Protein AF-A0AAD8BVY5-F1 (afdb_monomer_lite)

Radius of gyration: 12.33 Å; chains: 1; bounding box: 28×20×34 Å

InterPro domains:
  IPR000719 Protein kinase domain [PS50011] (1-54)
  IPR001245 Serine-threonine/tyrosine-protein kinase, catalytic domain [PF07714] (1-46)
  IPR011009 Protein kinase-like domain superfamily [SSF56112] (1-46)

Structure (mmCIF, N/CA/C/O backbone):
data_AF-A0AAD8BVY5-F1
#
_entry.id   AF-A0AAD8BVY5-F1
#
loop_
_atom_site.group_PDB
_atom_site.id
_atom_site.type_symbol
_atom_site.label_atom_id
_atom_site.label_alt_id
_atom_site.label_comp_id
_atom_site.label_asym_id
_atom_site.label_entity_id
_atom_site.label_seq_id
_atom_site.pdbx_PDB_ins_code
_atom_site.Cartn_x
_atom_site.Cartn_y
_atom_site.Cartn_z
_atom_site.occupancy
_atom_site.B_iso_or_equiv
_atom_site.auth_seq_id
_atom_site.auth_comp_id
_atom_site.auth_asym_id
_atom_site.auth_atom_id
_atom_site.pdbx_PDB_model_num
ATOM 1 N N . ILE A 1 1 ? -1.849 7.897 7.185 1.00 94.19 1 ILE A N 1
ATOM 2 C CA . ILE A 1 1 ? -1.833 7.797 5.702 1.00 94.19 1 ILE A CA 1
ATOM 3 C C . ILE A 1 1 ? -0.593 8.430 5.093 1.00 94.19 1 ILE A C 1
ATOM 5 O O . ILE A 1 1 ? 0.196 7.693 4.522 1.00 94.19 1 ILE A O 1
ATOM 9 N N . VAL A 1 2 ? -0.365 9.738 5.274 1.00 96.38 2 VAL A N 1
ATOM 10 C CA . VAL A 1 2 ? 0.798 10.453 4.702 1.00 96.38 2 VAL A CA 1
ATOM 11 C C . VAL A 1 2 ? 2.127 9.736 4.964 1.00 96.38 2 VAL A C 1
ATOM 13 O O . VAL A 1 2 ? 2.872 9.483 4.026 1.00 96.38 2 VAL A O 1
ATOM 16 N N . GLN A 1 3 ? 2.381 9.300 6.203 1.00 97.12 3 GLN A N 1
ATOM 17 C CA . GLN A 1 3 ? 3.599 8.555 6.546 1.00 97.12 3 GLN A CA 1
ATOM 18 C C . GLN A 1 3 ? 3.774 7.260 5.731 1.00 97.12 3 GLN A C 1
ATOM 20 O O . GLN A 1 3 ? 4.885 6.925 5.330 1.00 97.12 3 GLN A O 1
ATOM 25 N N . GLY A 1 4 ? 2.679 6.545 5.458 1.00 96.75 4 GLY A N 1
ATOM 26 C CA . GLY A 1 4 ? 2.699 5.349 4.616 1.00 96.75 4 GLY A CA 1
ATOM 27 C C . GLY A 1 4 ? 3.005 5.682 3.156 1.00 96.75 4 GLY A C 1
ATOM 28 O O . GLY A 1 4 ? 3.808 4.999 2.533 1.00 96.75 4 GLY A O 1
ATOM 29 N N . MET A 1 5 ? 2.460 6.783 2.630 1.00 97.19 5 MET A N 1
ATOM 30 C CA . MET A 1 5 ? 2.775 7.242 1.270 1.00 97.19 5 MET A CA 1
ATOM 31 C C . MET A 1 5 ? 4.230 7.706 1.134 1.00 97.19 5 MET A C 1
ATOM 33 O O . MET A 1 5 ? 4.875 7.397 0.136 1.00 97.19 5 MET A O 1
ATOM 37 N N . ILE A 1 6 ? 4.780 8.377 2.153 1.00 98.00 6 ILE A N 1
ATOM 38 C CA . ILE A 1 6 ? 6.208 8.731 2.208 1.00 98.00 6 ILE A CA 1
ATOM 39 C C . ILE A 1 6 ? 7.072 7.467 2.198 1.00 98.00 6 ILE A C 1
ATOM 41 O O . ILE A 1 6 ? 8.070 7.409 1.479 1.00 98.00 6 ILE A O 1
ATOM 45 N N . TYR A 1 7 ? 6.679 6.440 2.956 1.00 97.94 7 TYR A N 1
ATOM 46 C CA . TYR A 1 7 ? 7.371 5.153 2.953 1.00 97.94 7 TYR A CA 1
ATOM 47 C C . TYR A 1 7 ? 7.373 4.507 1.560 1.00 97.94 7 TYR A C 1
ATOM 49 O O . TYR A 1 7 ? 8.439 4.131 1.073 1.00 97.94 7 TYR A O 1
ATOM 57 N N . LEU A 1 8 ? 6.214 4.426 0.893 1.00 96.94 8 LEU A N 1
ATOM 58 C CA . LEU A 1 8 ? 6.114 3.874 -0.464 1.00 96.94 8 LEU A CA 1
ATOM 59 C C . LEU A 1 8 ? 6.963 4.669 -1.464 1.00 96.94 8 LEU A C 1
ATOM 61 O O . LEU A 1 8 ? 7.727 4.077 -2.227 1.00 96.94 8 LEU A O 1
ATOM 65 N N . ASN A 1 9 ? 6.923 6.001 -1.389 1.00 95.00 9 ASN A N 1
ATOM 66 C CA . ASN A 1 9 ? 7.750 6.870 -2.221 1.00 95.00 9 ASN A CA 1
ATOM 67 C C . ASN A 1 9 ? 9.253 6.604 -2.023 1.00 95.00 9 ASN A C 1
ATOM 69 O O . ASN A 1 9 ? 9.990 6.441 -2.992 1.00 95.00 9 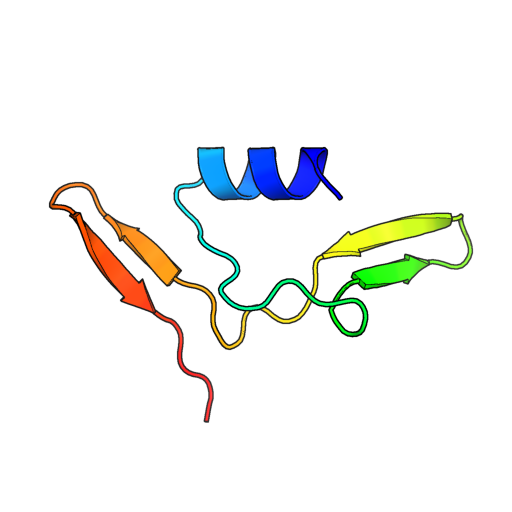ASN A O 1
ATOM 73 N N . GLY A 1 10 ? 9.708 6.461 -0.773 1.00 96.56 10 GLY A N 1
ATOM 74 C CA . GLY A 1 10 ? 11.095 6.092 -0.460 1.00 96.56 10 GLY A CA 1
ATOM 75 C C . GLY A 1 10 ? 11.501 4.705 -0.978 1.00 96.56 10 GLY A C 1
ATOM 76 O O . GLY A 1 10 ? 12.687 4.430 -1.158 1.00 96.56 10 GLY A O 1
ATOM 77 N N . LYS A 1 11 ? 10.525 3.835 -1.258 1.00 95.94 11 LYS A N 1
ATOM 78 C CA . LYS A 1 11 ? 10.713 2.527 -1.902 1.00 95.94 11 LYS A CA 1
ATOM 79 C C . LYS A 1 11 ? 10.520 2.560 -3.417 1.00 95.94 11 LYS A C 1
ATOM 81 O O . LYS A 1 11 ? 10.609 1.507 -4.040 1.00 95.94 11 LYS A O 1
ATOM 86 N N . ARG A 1 12 ? 10.298 3.741 -4.008 1.00 95.38 12 ARG A N 1
ATOM 87 C CA . ARG A 1 12 ? 9.976 3.919 -5.432 1.00 95.38 12 ARG A CA 1
ATOM 88 C C . ARG A 1 12 ? 8.728 3.130 -5.854 1.00 95.38 12 ARG A C 1
ATOM 90 O O . ARG A 1 12 ? 8.667 2.616 -6.967 1.00 95.38 12 ARG A O 1
ATOM 97 N N . ILE A 1 13 ? 7.744 3.034 -4.959 1.00 95.81 13 ILE A N 1
ATOM 98 C CA . ILE A 1 13 ? 6.456 2.378 -5.202 1.00 95.81 13 ILE A CA 1
ATOM 99 C C . ILE A 1 13 ? 5.368 3.447 -5.291 1.00 95.81 13 ILE A C 1
ATOM 101 O O . ILE A 1 13 ? 5.156 4.218 -4.353 1.00 95.81 13 ILE A O 1
ATOM 105 N N . LEU A 1 14 ? 4.645 3.458 -6.403 1.00 94.88 14 LEU A N 1
ATOM 106 C CA . LEU A 1 14 ? 3.379 4.162 -6.550 1.00 94.88 14 LEU A CA 1
ATOM 107 C C . LEU A 1 14 ? 2.250 3.203 -6.178 1.00 94.88 14 LEU A C 1
ATOM 109 O O . LEU A 1 14 ? 2.201 2.099 -6.702 1.00 94.88 14 LEU A O 1
ATOM 113 N N . HIS A 1 15 ? 1.332 3.615 -5.302 1.00 95.75 15 HIS A N 1
ATOM 114 C CA . HIS A 1 15 ? 0.167 2.788 -4.958 1.00 95.75 15 HIS A CA 1
ATOM 115 C C . HIS A 1 15 ? -0.812 2.635 -6.136 1.00 95.75 15 HIS A C 1
ATOM 117 O O . HIS A 1 15 ? -1.459 1.608 -6.281 1.00 95.75 15 HIS A O 1
ATOM 123 N N . GLY A 1 16 ? -0.942 3.674 -6.968 1.00 93.62 16 GLY A N 1
ATOM 124 C CA . GLY A 1 16 ? -1.817 3.687 -8.147 1.00 93.62 16 GLY A CA 1
ATOM 125 C C . GLY A 1 16 ? -3.301 3.923 -7.851 1.00 93.62 16 GLY A C 1
ATOM 126 O O . GLY A 1 16 ? -3.998 4.491 -8.685 1.00 93.62 16 GLY A O 1
ATOM 127 N N . GLU A 1 17 ? -3.773 3.570 -6.652 1.00 93.75 17 GLU A N 1
ATOM 128 C CA . GLU A 1 17 ? -5.184 3.743 -6.278 1.00 93.75 17 GLU A CA 1
ATOM 129 C C . GLU A 1 17 ? -5.394 4.039 -4.788 1.00 93.75 17 GLU A C 1
ATOM 131 O O . GLU A 1 17 ? -5.747 3.173 -3.992 1.00 93.75 17 GLU A O 1
ATOM 136 N N . LEU A 1 18 ? -5.141 5.283 -4.381 1.00 94.62 18 LEU A N 1
ATOM 137 C CA . LEU A 1 18 ? -5.387 5.711 -3.006 1.00 94.62 18 LEU A CA 1
ATOM 138 C C . LEU A 1 18 ? -6.802 6.293 -2.882 1.00 94.62 18 LEU A C 1
ATOM 140 O O . LEU A 1 18 ? -7.026 7.464 -3.180 1.00 94.62 18 LEU A O 1
ATOM 144 N N . ASN A 1 19 ? -7.747 5.476 -2.425 1.00 94.69 19 ASN A N 1
ATOM 145 C CA . ASN A 1 19 ? -9.114 5.883 -2.098 1.00 94.69 19 ASN A CA 1
ATOM 146 C C . ASN A 1 19 ? -9.493 5.391 -0.687 1.00 94.69 19 ASN A C 1
ATOM 148 O O . ASN A 1 19 ? -8.726 4.677 -0.045 1.00 94.69 19 ASN A O 1
ATOM 152 N N . THR A 1 20 ? -10.663 5.784 -0.183 1.00 96.06 20 THR A N 1
ATOM 153 C CA . THR A 1 20 ? -11.113 5.407 1.168 1.00 96.06 20 THR A CA 1
ATOM 154 C C . THR A 1 20 ? -11.371 3.910 1.333 1.00 96.06 20 THR A C 1
ATOM 156 O O . THR A 1 20 ? -11.186 3.408 2.437 1.00 96.06 20 THR A O 1
ATOM 159 N N . ALA A 1 21 ? -11.749 3.190 0.271 1.00 96.50 21 ALA A N 1
ATOM 160 C CA . ALA A 1 21 ? -11.941 1.738 0.312 1.00 96.50 21 ALA A CA 1
ATOM 161 C C . ALA A 1 21 ? -10.615 0.986 0.530 1.00 96.50 21 ALA A C 1
ATOM 163 O O . ALA A 1 21 ? -10.587 -0.046 1.196 1.00 96.50 21 ALA A O 1
ATOM 164 N N . ASN A 1 22 ? -9.508 1.568 0.067 1.00 96.81 22 ASN A N 1
ATOM 165 C CA . ASN A 1 22 ? -8.153 1.026 0.191 1.00 96.81 22 ASN A CA 1
ATOM 166 C C . ASN A 1 22 ? -7.444 1.454 1.491 1.00 96.81 22 ASN A C 1
ATOM 168 O O . ASN A 1 22 ? -6.253 1.192 1.691 1.00 96.81 22 ASN A O 1
ATOM 172 N N . ILE A 1 23 ? -8.171 2.100 2.410 1.00 97.44 23 ILE A N 1
ATOM 173 C CA . ILE A 1 23 ? -7.702 2.434 3.753 1.00 97.44 23 ILE A CA 1
ATOM 174 C C . ILE A 1 23 ? -8.394 1.540 4.779 1.00 97.44 23 ILE A C 1
ATOM 176 O O . ILE A 1 23 ? -9.571 1.706 5.089 1.00 97.44 23 ILE A O 1
ATOM 180 N N . LEU A 1 24 ? -7.628 0.628 5.372 1.00 97.69 24 LEU A N 1
ATOM 181 C CA . LEU A 1 24 ? -8.127 -0.275 6.404 1.00 97.69 24 LEU A CA 1
ATOM 182 C C . LEU A 1 24 ? -7.872 0.317 7.787 1.00 97.69 24 LEU A C 1
ATOM 184 O O . LEU A 1 24 ? -6.757 0.748 8.086 1.00 97.69 24 LEU A O 1
ATOM 188 N N . VAL A 1 25 ? -8.882 0.280 8.652 1.00 97.12 25 VAL A N 1
ATOM 189 C CA . VAL A 1 25 ? -8.772 0.700 10.053 1.00 97.12 25 VAL A CA 1
ATOM 190 C C . VAL A 1 25 ? -8.965 -0.524 10.938 1.00 97.12 25 VAL A C 1
ATOM 192 O O . VAL A 1 25 ? -10.025 -1.145 10.935 1.00 97.12 25 VAL A O 1
ATOM 195 N N . GLY A 1 26 ? -7.920 -0.903 11.670 1.00 96.56 26 GLY A N 1
ATOM 196 C CA . GLY A 1 26 ? -7.988 -1.988 12.644 1.00 96.56 26 GLY A CA 1
ATOM 197 C C . GLY A 1 26 ? -8.799 -1.598 13.881 1.00 96.56 26 GLY A C 1
ATOM 198 O O . GLY A 1 26 ? -8.937 -0.419 14.205 1.00 96.56 26 GLY A O 1
ATOM 199 N N . SER A 1 27 ? -9.274 -2.593 14.633 1.00 97.19 27 SER A N 1
ATOM 200 C CA . SER A 1 27 ? -10.005 -2.396 15.899 1.00 97.19 27 SER A CA 1
ATOM 201 C C . SER A 1 27 ? -9.195 -1.667 16.979 1.00 97.19 27 SER A C 1
ATOM 203 O O . SER A 1 27 ? -9.760 -1.089 17.899 1.00 97.19 27 SER A O 1
ATOM 205 N N . ASN A 1 28 ? -7.870 -1.657 16.852 1.00 97.38 28 ASN A N 1
ATOM 206 C CA . ASN A 1 28 ? -6.941 -0.900 17.688 1.00 97.38 28 ASN A CA 1
ATOM 207 C C . ASN A 1 28 ? -6.669 0.528 17.171 1.00 97.38 28 ASN A C 1
ATOM 209 O O . ASN A 1 28 ? -5.731 1.174 17.632 1.00 97.38 28 ASN A O 1
ATOM 213 N N . GLY A 1 29 ? -7.420 1.001 16.172 1.00 96.50 29 GLY A N 1
ATOM 214 C CA . GLY A 1 29 ? -7.234 2.311 15.545 1.00 96.50 29 GLY A CA 1
ATOM 215 C 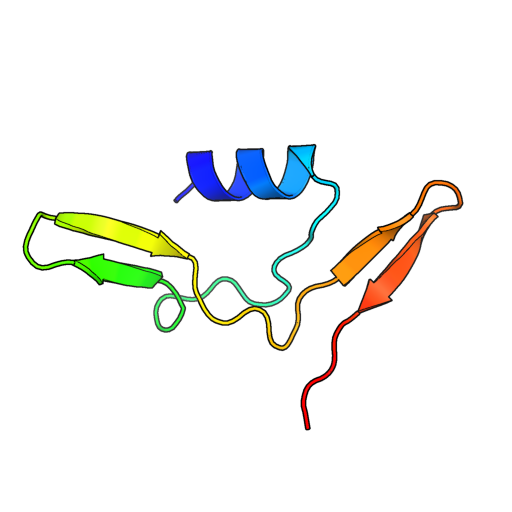C . GLY A 1 29 ? -6.022 2.407 14.613 1.00 96.50 29 GLY A C 1
ATOM 216 O O . GLY A 1 29 ? -5.744 3.483 14.082 1.00 96.50 29 GLY A O 1
ATOM 217 N N . VAL A 1 30 ? -5.288 1.311 14.380 1.00 96.88 30 VAL A N 1
ATOM 218 C CA . VAL A 1 30 ? -4.147 1.312 13.456 1.00 96.88 30 VAL A CA 1
ATOM 219 C C . VAL A 1 30 ? -4.648 1.319 12.020 1.00 96.88 30 VAL A C 1
ATOM 221 O O . VAL A 1 30 ? -5.402 0.443 11.601 1.00 96.88 30 VAL A O 1
ATOM 224 N N . VAL A 1 31 ? -4.166 2.288 11.247 1.00 96.94 31 VAL A N 1
ATOM 225 C CA . VAL A 1 31 ? -4.517 2.451 9.838 1.00 96.94 31 VAL A CA 1
ATOM 226 C C . VAL A 1 31 ? -3.483 1.775 8.937 1.00 96.94 31 VAL A C 1
ATOM 228 O O . VAL A 1 31 ? -2.279 1.967 9.126 1.00 96.94 31 VAL A O 1
ATOM 231 N N . LYS A 1 32 ? -3.941 1.027 7.929 1.00 96.94 32 LYS A N 1
ATOM 232 C CA . LYS A 1 32 ? -3.107 0.372 6.909 1.00 96.94 32 LYS A CA 1
ATOM 233 C C . LYS A 1 32 ? -3.565 0.759 5.503 1.00 96.94 32 LYS A C 1
ATOM 235 O O . LYS A 1 32 ? -4.754 0.930 5.262 1.00 96.94 32 LYS A O 1
ATOM 240 N N . ILE A 1 33 ? -2.606 0.893 4.592 1.00 97.75 33 ILE A N 1
ATOM 241 C CA . ILE A 1 33 ? -2.850 1.107 3.160 1.00 97.75 33 ILE A CA 1
ATOM 242 C C . ILE A 1 33 ? -2.886 -0.273 2.494 1.00 97.75 33 ILE A C 1
ATOM 244 O O . ILE A 1 33 ? -1.959 -1.066 2.705 1.00 97.75 33 ILE A O 1
ATOM 248 N N . ALA A 1 34 ? -3.948 -0.562 1.749 1.00 95.81 34 ALA A N 1
ATOM 249 C CA . ALA A 1 34 ? -4.230 -1.865 1.157 1.00 95.81 34 ALA A CA 1
ATOM 250 C C . ALA A 1 34 ? -4.575 -1.753 -0.333 1.00 95.81 34 ALA A C 1
ATOM 252 O O . ALA A 1 34 ? -4.779 -0.659 -0.832 1.00 95.81 34 ALA A O 1
ATOM 253 N N . ASP A 1 35 ? -4.674 -2.910 -0.988 1.00 94.19 35 ASP A N 1
ATOM 254 C CA . ASP A 1 35 ? -4.950 -3.068 -2.418 1.00 94.19 35 ASP A CA 1
ATOM 255 C C . ASP A 1 35 ? -3.904 -2.422 -3.344 1.00 94.19 35 ASP A C 1
ATOM 257 O O . ASP A 1 35 ? -4.020 -1.299 -3.826 1.00 94.19 35 ASP A O 1
ATOM 261 N N . TYR A 1 36 ? -2.857 -3.200 -3.615 1.00 93.38 36 TYR A N 1
ATOM 262 C CA . TYR A 1 36 ? -1.758 -2.828 -4.503 1.00 93.38 36 TYR A CA 1
ATOM 263 C C . TYR A 1 36 ? -1.981 -3.340 -5.935 1.00 93.38 36 TYR A C 1
ATOM 265 O O . TYR A 1 36 ? -1.022 -3.418 -6.703 1.00 93.38 36 TYR A O 1
ATOM 273 N N . GLY A 1 37 ? -3.219 -3.694 -6.309 1.00 92.81 37 GLY A N 1
ATOM 274 C CA . GLY A 1 37 ? -3.544 -4.263 -7.624 1.00 92.81 37 GLY A CA 1
ATOM 275 C C . GLY A 1 37 ? -3.272 -3.330 -8.807 1.00 92.81 37 GLY A C 1
ATOM 276 O O . G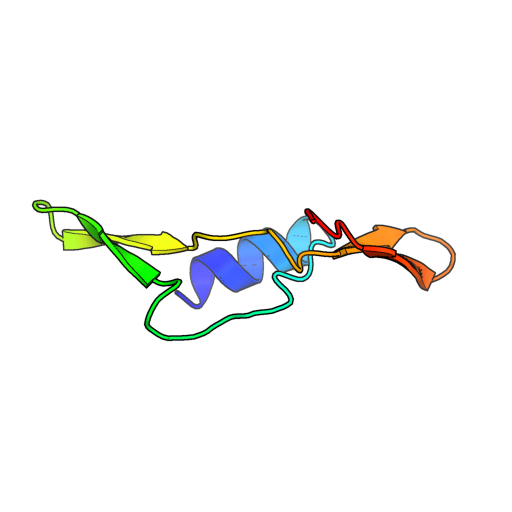LY A 1 37 ? -3.229 -3.784 -9.945 1.00 92.81 37 GLY A O 1
ATOM 277 N N . ARG A 1 38 ? -3.052 -2.036 -8.536 1.00 92.62 38 ARG A N 1
ATOM 278 C CA . ARG A 1 38 ? -2.659 -1.003 -9.510 1.00 92.62 38 ARG A CA 1
ATOM 279 C C . ARG A 1 38 ? -1.306 -0.364 -9.190 1.00 92.62 38 ARG A C 1
ATOM 281 O O . ARG A 1 38 ? -0.980 0.699 -9.722 1.00 92.62 38 ARG A O 1
ATOM 288 N N . ALA A 1 39 ? -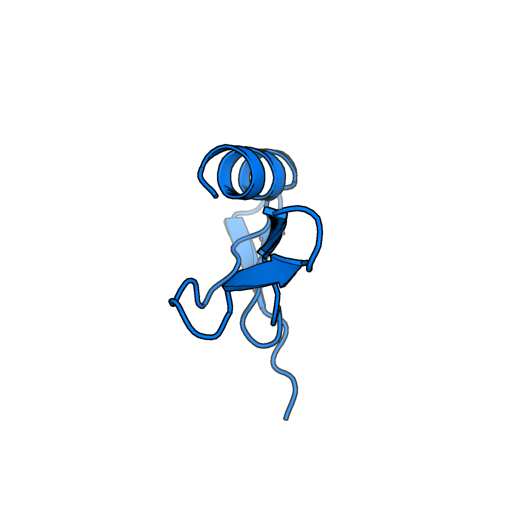0.537 -0.962 -8.283 1.00 95.44 39 ALA A N 1
ATOM 289 C CA . ALA A 1 39 ? 0.732 -0.401 -7.856 1.00 95.44 39 ALA A CA 1
ATOM 290 C C . ALA A 1 39 ? 1.782 -0.487 -8.968 1.00 95.44 39 ALA A C 1
ATOM 292 O O . ALA A 1 39 ? 1.768 -1.404 -9.787 1.00 95.44 39 ALA A O 1
ATOM 293 N N . CYS A 1 40 ? 2.738 0.440 -8.971 1.00 95.44 40 CYS A N 1
ATOM 294 C CA . CYS A 1 40 ? 3.847 0.430 -9.917 1.00 95.44 40 CYS A CA 1
ATOM 295 C C . CYS A 1 40 ? 5.188 0.673 -9.225 1.00 95.44 40 CYS A C 1
ATOM 297 O O . CYS A 1 40 ? 5.280 1.461 -8.283 1.00 95.44 40 CYS A O 1
ATOM 299 N N . ILE A 1 41 ? 6.241 0.025 -9.717 1.00 95.62 41 ILE A N 1
ATOM 300 C CA . ILE A 1 41 ? 7.628 0.262 -9.311 1.00 95.62 41 ILE A CA 1
ATOM 301 C C . ILE A 1 41 ? 8.275 1.214 -10.312 1.00 95.62 41 ILE A C 1
ATOM 303 O O . ILE A 1 41 ? 8.285 0.941 -11.513 1.00 95.62 41 ILE A O 1
ATOM 307 N N . LEU A 1 42 ? 8.861 2.297 -9.805 1.00 93.94 42 LEU A N 1
ATOM 308 C CA . LEU A 1 42 ? 9.683 3.217 -10.589 1.00 93.94 42 LEU A CA 1
ATOM 309 C C . LEU A 1 42 ? 11.125 2.702 -10.602 1.00 93.94 42 LEU A C 1
ATOM 311 O O . LEU A 1 42 ? 11.791 2.689 -9.56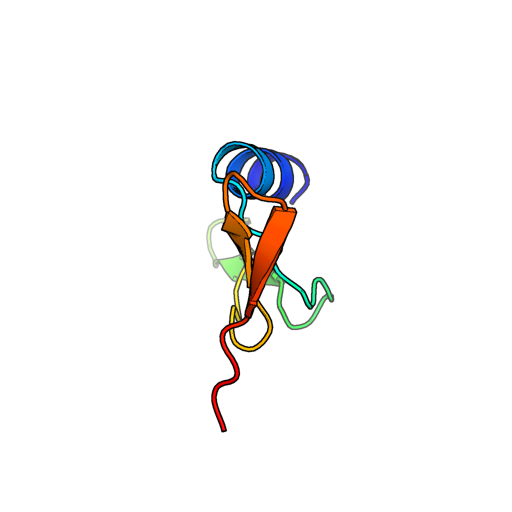1 1.00 93.94 42 LEU A O 1
ATOM 315 N N . ARG A 1 43 ? 11.645 2.297 -11.759 1.00 90.12 43 ARG A N 1
ATOM 316 C CA . ARG A 1 43 ? 13.041 1.844 -11.911 1.00 90.12 43 ARG A CA 1
ATOM 317 C C . ARG A 1 43 ? 13.973 3.013 -12.237 1.00 90.12 43 ARG A C 1
ATOM 319 O O . ARG A 1 43 ? 13.521 4.142 -12.381 1.00 90.12 43 ARG A O 1
ATOM 326 N N . LYS A 1 44 ? 15.291 2.770 -12.247 1.00 82.12 44 LYS A N 1
ATOM 327 C CA . LYS A 1 44 ? 16.325 3.818 -12.383 1.00 82.12 44 LYS A CA 1
ATOM 328 C C . LYS A 1 44 ? 16.316 4.539 -13.736 1.00 82.12 44 LYS A C 1
ATOM 330 O O . LYS A 1 44 ? 16.763 5.674 -13.782 1.00 82.12 44 LYS A O 1
ATOM 335 N N . GLU A 1 45 ? 15.809 3.900 -14.782 1.00 83.81 45 GLU A N 1
ATOM 336 C CA . GLU A 1 45 ? 15.735 4.439 -16.151 1.00 83.81 45 GLU A CA 1
ATOM 337 C C . GLU A 1 45 ? 14.364 5.077 -16.439 1.00 83.81 45 GLU A C 1
ATOM 339 O O . GLU A 1 45 ? 13.896 5.080 -17.569 1.00 83.81 45 GLU A O 1
ATOM 344 N N . ASP A 1 46 ? 13.681 5.549 -15.390 1.00 76.62 46 ASP A N 1
ATOM 345 C CA . ASP A 1 46 ? 12.303 6.064 -15.420 1.00 76.62 46 ASP A CA 1
ATOM 346 C C . ASP A 1 46 ? 11.261 5.097 -16.015 1.00 76.62 46 ASP A C 1
ATOM 348 O O . ASP A 1 46 ? 10.103 5.454 -16.231 1.00 76.62 46 ASP A O 1
ATOM 352 N N . GLU A 1 47 ? 11.633 3.826 -16.183 1.00 89.75 47 GLU A N 1
ATOM 353 C CA . GLU A 1 47 ? 10.702 2.755 -16.503 1.00 89.75 47 GLU A CA 1
ATOM 354 C C . GLU A 1 47 ? 9.717 2.533 -15.352 1.00 89.75 47 GLU A C 1
ATOM 356 O O . GLU A 1 47 ? 10.095 2.405 -14.178 1.00 89.75 47 GLU A O 1
ATOM 361 N N . ILE A 1 48 ? 8.441 2.420 -15.713 1.00 92.06 48 ILE A N 1
ATOM 362 C CA . ILE A 1 48 ? 7.354 2.104 -14.795 1.00 92.06 48 ILE A CA 1
ATOM 363 C C . ILE A 1 48 ? 6.957 0.647 -15.014 1.00 92.06 48 ILE A C 1
ATOM 36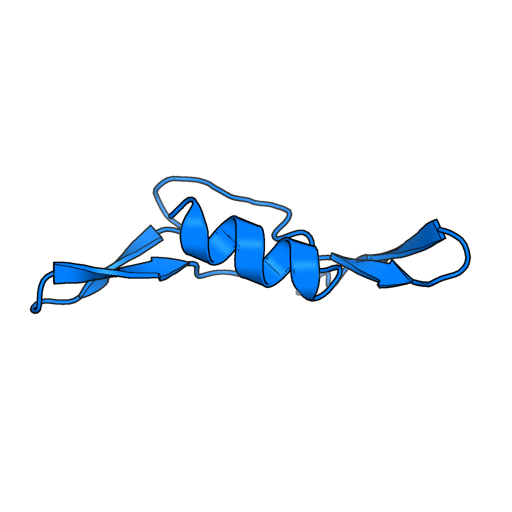5 O O . ILE A 1 48 ? 6.491 0.277 -16.089 1.00 92.06 48 ILE A O 1
ATOM 369 N N . GLN A 1 49 ? 7.099 -0.177 -13.978 1.00 92.50 49 GLN A N 1
ATOM 370 C CA . GLN A 1 49 ? 6.567 -1.536 -13.973 1.00 92.50 49 GLN A CA 1
ATOM 371 C C . GLN A 1 49 ? 5.321 -1.575 -13.094 1.00 92.50 49 GLN A C 1
ATOM 373 O O . GLN A 1 49 ? 5.438 -1.577 -11.870 1.00 92.50 49 GLN A O 1
ATOM 378 N N . CYS A 1 50 ? 4.143 -1.617 -13.706 1.00 92.06 50 CYS A N 1
ATOM 379 C CA . CYS A 1 50 ? 2.891 -1.775 -12.976 1.00 92.06 50 CYS A CA 1
ATOM 380 C C . CYS A 1 50 ? 2.549 -3.249 -12.769 1.00 92.06 50 CYS A C 1
ATOM 382 O O . CYS A 1 50 ? 2.753 -4.081 -13.653 1.00 92.06 50 CYS A O 1
ATOM 384 N N . PHE A 1 51 ? 2.019 -3.554 -11.593 1.00 83.81 51 PHE A N 1
ATOM 385 C CA . PHE A 1 51 ? 1.319 -4.798 -11.335 1.00 83.81 51 PHE A CA 1
ATOM 386 C C . PHE A 1 51 ? -0.109 -4.591 -11.820 1.00 83.81 51 PHE A C 1
ATOM 388 O O . PHE A 1 51 ? -0.775 -3.661 -11.376 1.00 83.81 51 PHE A O 1
ATOM 395 N N . ILE A 1 52 ? -0.536 -5.409 -12.774 1.00 76.94 52 ILE A N 1
ATOM 396 C CA . ILE A 1 52 ? -1.937 -5.524 -13.159 1.00 76.94 52 ILE A CA 1
ATOM 397 C C . ILE A 1 52 ? -2.310 -6.939 -12.762 1.00 76.94 52 ILE A C 1
ATOM 399 O O . ILE A 1 52 ? -1.729 -7.902 -13.264 1.00 76.94 52 ILE A O 1
ATOM 403 N N . VAL A 1 53 ? -3.166 -7.038 -11.754 1.00 65.19 53 VAL A N 1
ATOM 404 C CA . VAL A 1 53 ? -3.740 -8.307 -11.322 1.00 65.19 53 VAL A CA 1
ATOM 405 C C . VAL A 1 53 ? -5.116 -8.366 -11.976 1.00 65.19 53 VAL A C 1
ATOM 407 O O . VAL A 1 53 ? -5.936 -7.491 -11.700 1.00 65.19 53 VAL A O 1
ATOM 410 N N . ASP A 1 54 ? -5.300 -9.314 -12.899 1.00 59.25 54 ASP A N 1
ATOM 411 C CA . ASP A 1 54 ? -6.578 -9.570 -13.583 1.00 59.25 54 ASP A CA 1
ATOM 412 C C . ASP A 1 54 ? -7.664 -10.069 -12.615 1.00 59.25 54 ASP A C 1
ATOM 414 O O . ASP A 1 54 ? -7.323 -10.829 -11.672 1.00 59.25 54 ASP A O 1
#

Sequence (54 aa):
IVQGMIYLNGKRILHGELNTANILVGSNGVVKIADYGRACILRKEDEIQCFIVD

Organism: Biomphalaria pfeifferi (NCBI:txid112525)

Foldseek 3Di:
DVVVVVVCVVQQKDQQDDDPVQWDADPVRDIDGHDSCFMWHQDPVRDIRTRHDD

pLDDT: mean 92.81, std 7.68, range [59.25, 98.0]

Secondary structure (DSSP, 8-state):
-HHHHHHHHHTTEE-S---GGGEEE-TTS-EEE---TT-EEE-TTS-EEE----